Protein AF-A0A7J2RBE7-F1 (afdb_monomer_lite)

Sequence (99 aa):
MGFIDYGGHVGMFRVDKDCVQLCTIRNTASCSICRAKLPKGSKVLSKDGWKKFCLDCQPILFARIRGEFRNFDAIMKQTEADLKINMEKYKTQNIVSLI

Radius of gyration: 22.41 Å; chains: 1; bounding box: 42×41×67 Å

Foldseek 3Di:
DFDDDPVRDRPPPPPQLPDKDWDFAQAWDAAPPPRHIDHHRDIFIDHNNPHTHHPVCVVVVVVVSVVVVVVVVVVVVVVVVVVVVVVVVVVVVVVVPPD

Structure (mmCIF, N/CA/C/O backbone):
data_AF-A0A7J2RBE7-F1
#
_entry.id   AF-A0A7J2RBE7-F1
#
loop_
_atom_site.group_PDB
_atom_site.id
_atom_site.type_symbol
_atom_site.label_atom_id
_atom_site.label_alt_id
_atom_site.label_comp_id
_atom_site.label_asym_id
_atom_site.label_entity_id
_atom_site.label_seq_id
_atom_site.pdbx_PDB_ins_code
_atom_site.Cartn_x
_atom_site.Cartn_y
_atom_site.Cartn_z
_atom_site.occupancy
_atom_site.B_iso_or_equiv
_atom_site.auth_seq_id
_atom_site.auth_comp_id
_atom_site.auth_asym_id
_atom_site.auth_atom_id
_atom_site.pdbx_PDB_model_num
ATOM 1 N N . MET A 1 1 ? -13.149 13.560 11.251 1.00 33.59 1 MET A N 1
ATOM 2 C CA . MET A 1 1 ? -13.716 14.788 11.849 1.00 33.59 1 MET A CA 1
ATOM 3 C C . MET A 1 1 ? -12.932 15.959 11.278 1.00 33.59 1 MET A C 1
ATOM 5 O O . MET A 1 1 ? -11.714 15.924 11.377 1.00 33.59 1 MET A O 1
ATOM 9 N N . GLY A 1 2 ? -13.578 16.890 10.574 1.00 29.94 2 GLY A N 1
ATOM 10 C CA . GLY A 1 2 ? -12.921 18.077 10.008 1.00 29.94 2 GLY A CA 1
ATOM 11 C C . GLY A 1 2 ? -13.269 19.327 10.814 1.00 29.94 2 GLY A C 1
ATOM 12 O O . GLY A 1 2 ? -14.319 19.356 11.452 1.00 29.94 2 GLY A O 1
ATOM 13 N N . PHE A 1 3 ? -12.406 20.340 10.781 1.00 40.41 3 PHE A N 1
ATOM 14 C CA . PHE A 1 3 ? -12.674 21.669 11.337 1.00 40.41 3 PHE A CA 1
ATOM 15 C C . PHE A 1 3 ? -12.316 22.741 10.306 1.00 40.41 3 PHE A C 1
ATOM 17 O O . PHE A 1 3 ? -11.408 22.560 9.495 1.00 40.41 3 PHE A O 1
ATOM 24 N N . ILE A 1 4 ? -13.083 23.828 10.330 1.00 33.53 4 ILE A N 1
ATOM 25 C CA . ILE A 1 4 ? -12.913 25.004 9.478 1.00 33.53 4 ILE A CA 1
ATOM 26 C C . ILE A 1 4 ? -12.186 26.048 10.320 1.00 33.53 4 ILE A C 1
ATOM 28 O O . ILE A 1 4 ? -12.648 26.368 11.414 1.00 33.53 4 ILE A O 1
ATOM 32 N N . ASP A 1 5 ? -11.060 26.552 9.824 1.00 35.81 5 ASP A N 1
ATOM 33 C CA . ASP A 1 5 ? -10.369 27.683 10.443 1.00 35.81 5 ASP A CA 1
ATOM 34 C C . ASP A 1 5 ? -10.880 29.010 9.851 1.00 35.81 5 ASP A C 1
ATOM 36 O O . ASP A 1 5 ? -11.287 29.079 8.685 1.00 35.81 5 ASP A O 1
ATOM 40 N N . TYR A 1 6 ? -10.845 30.072 10.658 1.00 33.56 6 TYR A N 1
ATOM 41 C CA . TYR A 1 6 ? -11.431 31.398 10.424 1.00 33.56 6 TYR A CA 1
ATOM 42 C C . TYR A 1 6 ? -10.863 32.150 9.203 1.00 33.56 6 TYR A C 1
ATOM 44 O O . TYR A 1 6 ? -11.380 33.201 8.836 1.00 33.56 6 TYR A O 1
ATOM 52 N N . GLY A 1 7 ? -9.842 31.609 8.531 1.00 37.56 7 GLY A N 1
ATOM 53 C CA . GLY A 1 7 ? -9.294 32.128 7.272 1.00 37.56 7 GLY A CA 1
ATOM 54 C C . GLY A 1 7 ? -10.000 31.642 5.997 1.00 37.56 7 GLY A C 1
ATOM 55 O O . GLY A 1 7 ? -9.515 31.908 4.902 1.00 37.56 7 GLY A O 1
ATOM 56 N N . GLY A 1 8 ? -11.095 30.877 6.099 1.00 31.59 8 GLY A N 1
ATOM 57 C CA . GLY A 1 8 ? -11.806 30.338 4.927 1.00 31.59 8 GLY A CA 1
ATOM 58 C C . GLY A 1 8 ? -11.048 29.222 4.196 1.00 31.59 8 GLY A C 1
ATOM 59 O O . GLY A 1 8 ? -11.474 28.746 3.143 1.00 31.59 8 GLY A O 1
ATOM 60 N N . HIS A 1 9 ? -9.933 28.758 4.759 1.00 32.16 9 HIS A N 1
ATOM 61 C CA . HIS A 1 9 ? -9.257 27.565 4.287 1.00 32.16 9 HIS A CA 1
ATOM 62 C C . HIS A 1 9 ? -9.988 26.331 4.804 1.00 32.16 9 HIS A C 1
ATOM 64 O O . HIS A 1 9 ? -9.883 25.952 5.970 1.00 32.16 9 HIS A O 1
ATOM 70 N N . VAL A 1 10 ? -10.690 25.655 3.894 1.00 35.69 10 VAL A N 1
ATOM 71 C CA . VAL A 1 10 ? -11.059 24.252 4.080 1.00 35.69 10 VAL A CA 1
ATOM 72 C C . VAL A 1 10 ? -9.769 23.440 3.981 1.00 35.69 10 VAL A C 1
ATOM 74 O O . VAL A 1 10 ? -9.400 22.917 2.931 1.00 35.69 10 VAL A O 1
ATOM 77 N N . GLY A 1 11 ? -9.034 23.383 5.087 1.00 33.28 11 GLY A N 1
ATOM 78 C CA . GLY A 1 11 ? -7.945 22.443 5.262 1.00 33.28 11 GLY A CA 1
ATOM 79 C C . GLY A 1 11 ? -8.525 21.037 5.323 1.00 33.28 11 GLY A C 1
ATOM 80 O O . GLY A 1 11 ? -8.807 20.525 6.403 1.00 33.28 11 GLY A O 1
ATOM 81 N N . MET A 1 12 ? -8.701 20.388 4.167 1.00 33.62 12 MET A N 1
ATOM 82 C CA . MET A 1 12 ? -8.772 18.931 4.126 1.00 33.62 12 MET A CA 1
ATOM 83 C C . MET A 1 12 ? -7.424 18.417 4.630 1.00 33.62 12 MET A C 1
ATOM 85 O O . MET A 1 12 ? -6.463 18.288 3.869 1.00 33.62 12 MET A O 1
ATOM 89 N N . PHE A 1 13 ? -7.335 18.140 5.930 1.00 35.88 13 PHE A N 1
ATOM 90 C CA . PHE A 1 13 ? -6.290 17.274 6.443 1.00 35.88 13 PHE A CA 1
ATOM 91 C C . PHE A 1 13 ? -6.354 15.995 5.612 1.00 35.88 13 PHE A C 1
ATOM 93 O O . PHE A 1 13 ? -7.364 15.295 5.611 1.00 35.88 13 PHE A O 1
ATOM 100 N N . ARG A 1 14 ? -5.290 15.729 4.849 1.00 40.12 14 ARG A N 1
ATOM 101 C CA . ARG A 1 14 ? -5.045 14.436 4.216 1.00 40.12 14 ARG A CA 1
ATOM 102 C C . ARG A 1 14 ? -5.015 13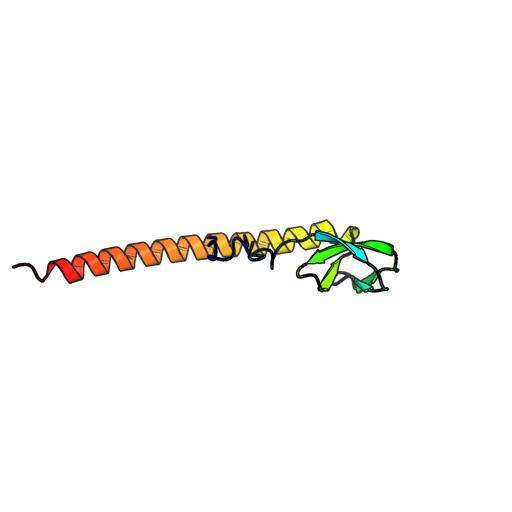.384 5.327 1.00 40.12 14 ARG A C 1
ATOM 104 O O . ARG A 1 14 ? -3.961 13.104 5.889 1.00 40.12 14 ARG A O 1
ATOM 111 N N . VAL A 1 15 ? -6.179 12.822 5.640 1.00 38.28 15 VAL A N 1
ATOM 112 C CA . VAL A 1 15 ? -6.328 11.586 6.423 1.00 38.28 15 VAL A CA 1
ATOM 113 C C . VAL A 1 15 ? -5.907 10.374 5.573 1.00 38.28 15 VAL A C 1
ATOM 115 O O . VAL A 1 15 ? -5.815 9.259 6.060 1.00 38.28 15 VAL A O 1
ATOM 118 N N . ASP A 1 16 ? -5.521 10.587 4.316 1.00 43.69 16 ASP A N 1
ATOM 119 C CA . ASP A 1 16 ? -5.072 9.542 3.400 1.00 43.69 16 ASP A CA 1
ATOM 120 C C . ASP A 1 16 ? -3.583 9.202 3.578 1.00 43.69 16 ASP A C 1
ATOM 122 O O . ASP A 1 16 ? -2.827 9.127 2.608 1.00 43.69 16 ASP A O 1
ATOM 126 N N . LYS A 1 17 ? -3.128 8.984 4.819 1.00 46.47 17 LYS A N 1
ATOM 127 C CA . LYS A 1 17 ? -1.848 8.283 5.016 1.00 46.47 17 LYS A CA 1
ATOM 128 C C . LYS A 1 17 ? -1.938 6.827 4.544 1.00 46.47 17 LYS A C 1
ATOM 130 O O . LYS A 1 17 ? -0.916 6.254 4.218 1.00 46.47 17 LYS A O 1
ATOM 135 N N . ASP A 1 18 ? -3.138 6.271 4.378 1.00 55.97 18 ASP A N 1
ATOM 136 C CA . ASP A 1 18 ? -3.320 4.868 3.987 1.00 55.97 18 ASP A CA 1
ATOM 137 C C . ASP A 1 18 ? -3.835 4.630 2.562 1.00 55.97 18 ASP A C 1
ATOM 139 O O . ASP A 1 18 ? -4.004 3.478 2.152 1.00 55.97 18 ASP A O 1
ATOM 143 N N . CYS A 1 19 ? -4.039 5.675 1.756 1.00 66.19 19 CYS A N 1
ATOM 144 C CA . CYS A 1 19 ? -4.597 5.493 0.417 1.00 66.19 19 CYS A CA 1
ATOM 145 C C . CYS A 1 19 ? -3.530 5.129 -0.616 1.00 66.19 19 CYS A C 1
ATOM 147 O O . CYS A 1 19 ? -2.507 5.798 -0.779 1.00 66.19 19 CYS A O 1
ATOM 149 N N . VAL A 1 20 ? -3.815 4.068 -1.370 1.00 78.12 20 VAL A N 1
ATOM 150 C CA . VAL A 1 20 ? -3.043 3.696 -2.553 1.00 78.12 20 VAL A CA 1
ATOM 151 C C . VAL A 1 20 ? -3.521 4.530 -3.735 1.00 78.12 20 VAL A C 1
ATOM 153 O O . VAL A 1 20 ? -4.699 4.507 -4.080 1.00 78.12 20 VAL A O 1
ATOM 156 N N . GLN A 1 21 ? -2.600 5.236 -4.385 1.00 82.62 21 GLN A N 1
ATOM 157 C CA . GLN A 1 21 ? -2.884 6.086 -5.540 1.00 82.62 21 GLN A CA 1
ATOM 158 C C . GLN A 1 21 ? -2.171 5.573 -6.788 1.00 82.62 21 GLN A C 1
ATOM 160 O O . GLN A 1 21 ? -1.018 5.147 -6.723 1.00 82.62 21 GLN A O 1
ATOM 165 N N . LEU A 1 22 ? -2.828 5.660 -7.943 1.00 85.00 22 LEU A N 1
ATOM 166 C CA . LEU A 1 22 ? -2.178 5.429 -9.229 1.00 85.00 22 LEU A CA 1
ATOM 167 C C . LEU A 1 22 ? -1.395 6.686 -9.631 1.00 85.00 22 LEU A C 1
ATOM 169 O O . LEU A 1 22 ? -1.951 7.780 -9.679 1.00 85.00 22 LEU A O 1
ATOM 173 N N . CYS A 1 23 ? -0.107 6.544 -9.934 1.00 86.88 23 CYS A N 1
ATOM 174 C CA . CYS A 1 23 ? 0.739 7.659 -10.352 1.00 86.88 23 CYS A CA 1
ATOM 175 C C . CYS A 1 23 ? 1.748 7.237 -11.425 1.00 86.88 23 CYS A C 1
ATOM 177 O O . CYS A 1 23 ? 2.065 6.058 -11.577 1.00 86.88 23 CYS A O 1
ATOM 179 N N . THR A 1 24 ? 2.284 8.218 -12.148 1.00 90.44 24 THR A N 1
ATOM 180 C CA . THR A 1 24 ? 3.386 8.010 -13.094 1.00 90.44 24 THR A CA 1
ATOM 181 C C . THR A 1 24 ? 4.706 8.383 -12.429 1.00 90.44 24 THR A C 1
ATOM 183 O O . THR A 1 24 ? 4.842 9.483 -11.885 1.00 90.44 24 THR A O 1
ATOM 186 N N . ILE A 1 25 ? 5.697 7.491 -12.466 1.00 89.56 25 ILE A N 1
ATOM 187 C CA . ILE A 1 25 ? 7.001 7.774 -11.852 1.00 89.56 25 ILE A CA 1
ATOM 188 C C . ILE A 1 25 ? 7.829 8.739 -12.700 1.00 89.56 25 ILE A C 1
ATOM 190 O O . ILE A 1 25 ? 8.027 8.542 -13.898 1.00 89.56 25 ILE A O 1
ATOM 194 N N . ARG A 1 26 ? 8.347 9.790 -12.055 1.00 87.12 26 ARG A N 1
ATOM 195 C CA . ARG A 1 26 ? 9.195 10.806 -12.701 1.00 87.12 26 ARG A CA 1
ATOM 196 C C . ARG A 1 26 ? 10.643 10.349 -12.884 1.00 87.12 26 ARG A C 1
ATOM 198 O O . ARG A 1 26 ? 11.292 10.787 -13.826 1.00 87.12 26 ARG A O 1
ATOM 205 N N . ASN A 1 27 ? 11.107 9.450 -12.017 1.00 89.06 27 ASN A N 1
ATOM 206 C CA . ASN A 1 27 ? 12.444 8.858 -12.014 1.00 89.06 27 ASN A CA 1
ATOM 207 C C . ASN A 1 27 ? 12.332 7.335 -11.916 1.00 89.06 27 ASN A C 1
ATOM 209 O O . ASN A 1 27 ? 11.283 6.819 -11.528 1.00 89.06 27 ASN A O 1
ATOM 213 N N . THR A 1 28 ? 13.408 6.621 -12.248 1.00 90.62 28 THR A N 1
ATOM 214 C CA . THR A 1 28 ? 13.474 5.173 -12.029 1.00 90.62 28 THR A CA 1
ATOM 215 C C . THR A 1 28 ? 13.277 4.850 -10.552 1.00 90.62 28 THR A C 1
ATOM 217 O O . THR A 1 28 ? 13.884 5.489 -9.694 1.00 90.62 28 THR A O 1
ATOM 220 N N . ALA A 1 29 ? 12.454 3.851 -10.263 1.00 92.12 29 ALA A N 1
ATOM 221 C CA . ALA A 1 29 ? 12.186 3.373 -8.912 1.00 92.12 29 ALA A CA 1
ATOM 222 C C . ALA A 1 29 ? 12.266 1.843 -8.877 1.00 92.12 29 ALA A C 1
ATOM 224 O O . ALA A 1 29 ? 12.515 1.209 -9.901 1.00 92.12 29 ALA A O 1
ATOM 225 N N . SER A 1 30 ? 12.016 1.247 -7.717 1.00 94.88 30 SER A N 1
ATOM 226 C CA . SER A 1 30 ? 11.871 -0.203 -7.582 1.00 94.88 30 SER A CA 1
ATOM 227 C C . SER A 1 30 ? 10.563 -0.527 -6.879 1.00 94.88 30 SER A C 1
ATOM 229 O O . SER A 1 30 ? 10.124 0.213 -5.996 1.00 94.88 30 SER A O 1
ATOM 231 N N . CYS A 1 31 ? 9.932 -1.633 -7.266 1.00 94.38 31 CYS A N 1
ATOM 232 C CA . CYS A 1 31 ? 8.728 -2.104 -6.599 1.00 94.38 31 CYS A CA 1
ATOM 233 C C . CYS A 1 31 ? 9.040 -2.511 -5.152 1.00 94.38 31 CYS A C 1
ATOM 235 O O . CYS A 1 31 ? 9.914 -3.338 -4.911 1.00 94.38 31 CYS A O 1
ATOM 237 N N . SER A 1 32 ? 8.284 -2.006 -4.180 1.00 92.94 32 SER A N 1
ATOM 238 C CA . SER A 1 32 ? 8.473 -2.342 -2.763 1.00 92.94 32 SER A CA 1
ATOM 239 C C . SER A 1 32 ? 8.030 -3.768 -2.384 1.00 92.94 32 SER A C 1
ATOM 241 O O . SER A 1 32 ? 8.246 -4.175 -1.247 1.00 92.94 32 SER A O 1
ATOM 243 N N . ILE A 1 33 ? 7.418 -4.529 -3.305 1.00 93.00 33 ILE A N 1
ATOM 244 C CA . ILE A 1 33 ? 7.034 -5.940 -3.105 1.00 93.00 33 ILE A CA 1
ATOM 245 C C . ILE A 1 33 ? 8.033 -6.869 -3.803 1.00 93.00 33 ILE A C 1
ATOM 247 O O . ILE A 1 33 ? 8.759 -7.591 -3.128 1.00 93.00 33 ILE A O 1
ATOM 251 N N . CYS A 1 34 ? 8.105 -6.835 -5.137 1.00 94.31 34 CYS A N 1
ATOM 252 C CA . CYS A 1 34 ? 8.934 -7.765 -5.915 1.00 94.31 34 CYS A CA 1
ATOM 253 C C . CYS A 1 34 ? 10.345 -7.248 -6.233 1.00 94.31 34 CYS A C 1
ATOM 255 O O . CYS A 1 34 ? 11.123 -7.958 -6.860 1.00 94.31 34 CYS A O 1
ATOM 257 N N . ARG A 1 35 ? 10.683 -6.008 -5.846 1.00 94.81 35 ARG A N 1
ATOM 258 C CA . ARG A 1 35 ? 11.972 -5.340 -6.128 1.00 94.81 35 ARG A CA 1
ATOM 259 C C . ARG A 1 35 ? 12.306 -5.147 -7.613 1.00 94.81 35 ARG A C 1
ATOM 261 O O . ARG A 1 35 ? 13.391 -4.662 -7.921 1.00 94.81 35 ARG A O 1
ATOM 268 N N . ALA A 1 36 ? 11.372 -5.435 -8.521 1.00 94.00 36 ALA A N 1
ATOM 269 C CA . ALA A 1 36 ? 11.537 -5.174 -9.947 1.00 94.00 36 ALA A CA 1
ATOM 270 C C . ALA A 1 36 ? 11.812 -3.687 -10.215 1.00 94.00 36 ALA A C 1
ATOM 272 O O . ALA A 1 36 ? 11.246 -2.807 -9.554 1.00 94.00 36 ALA A O 1
ATOM 273 N N . LYS A 1 37 ? 12.671 -3.415 -11.202 1.00 94.94 37 LYS A N 1
ATOM 274 C CA . LYS A 1 37 ? 13.020 -2.058 -11.627 1.00 94.94 37 LYS A CA 1
ATOM 275 C C . LYS A 1 37 ? 11.848 -1.436 -12.386 1.00 94.94 37 LYS A C 1
ATOM 277 O O . LYS A 1 37 ? 11.328 -2.019 -13.329 1.00 94.94 37 LYS A O 1
ATOM 282 N N . LEU A 1 38 ? 11.457 -0.237 -11.977 1.00 93.50 38 LEU A N 1
ATOM 283 C CA . LEU A 1 38 ? 10.363 0.544 -12.544 1.00 93.50 38 LEU A CA 1
ATOM 284 C C . LEU A 1 38 ? 10.972 1.687 -13.371 1.00 93.50 38 LEU A C 1
ATOM 286 O O . LEU A 1 38 ? 11.560 2.606 -12.789 1.00 93.50 38 LEU A O 1
ATOM 290 N N . PRO A 1 39 ? 10.893 1.647 -14.711 1.00 93.12 39 PRO A N 1
ATOM 291 C CA . PRO A 1 39 ? 11.476 2.680 -15.556 1.00 93.12 39 PRO A CA 1
ATOM 292 C C . PRO A 1 39 ? 10.690 3.994 -15.486 1.00 93.12 39 PRO A C 1
ATOM 294 O O . PRO A 1 39 ? 9.469 3.997 -15.315 1.00 93.12 39 PRO A O 1
ATOM 297 N N . LYS A 1 40 ? 11.389 5.123 -15.652 1.00 93.56 40 LYS A N 1
ATOM 298 C CA . LYS A 1 40 ? 10.778 6.459 -15.731 1.00 93.56 40 LYS A CA 1
ATOM 299 C C . LYS A 1 40 ? 9.606 6.457 -16.722 1.00 93.56 40 LYS A C 1
ATOM 301 O O . LYS A 1 40 ? 9.724 5.910 -17.811 1.00 93.56 40 LYS A O 1
ATOM 306 N N . GLY A 1 41 ? 8.490 7.077 -16.341 1.00 89.81 41 GLY A N 1
ATOM 307 C CA . GLY A 1 41 ? 7.271 7.121 -17.153 1.00 89.81 41 GLY A CA 1
ATOM 308 C C . GLY A 1 41 ? 6.315 5.940 -16.949 1.00 89.81 41 GLY A C 1
ATOM 309 O O . GLY A 1 41 ? 5.205 5.976 -17.470 1.00 89.81 41 GLY A O 1
ATOM 310 N N . SER A 1 42 ? 6.683 4.926 -16.159 1.00 90.25 42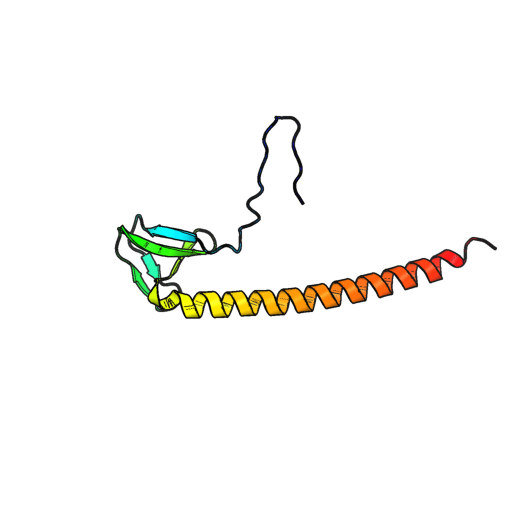 SER A N 1
ATOM 311 C CA . SER A 1 42 ? 5.777 3.811 -15.851 1.00 90.25 42 SER A CA 1
ATOM 312 C C . SER A 1 42 ? 4.612 4.244 -14.961 1.00 90.25 42 SER A C 1
ATOM 314 O O . SER A 1 42 ? 4.788 5.049 -14.038 1.00 90.25 42 SER A O 1
ATOM 316 N N . LYS A 1 43 ? 3.433 3.653 -15.187 1.00 91.00 43 LYS A N 1
ATOM 317 C CA . LYS A 1 43 ? 2.289 3.741 -14.268 1.00 91.00 43 LYS A CA 1
ATOM 318 C C . LYS A 1 43 ? 2.473 2.751 -13.121 1.00 91.00 43 LYS A C 1
ATOM 320 O O . LYS A 1 43 ? 2.730 1.573 -13.353 1.00 91.00 43 LYS A O 1
ATOM 325 N N . VAL A 1 44 ? 2.350 3.233 -11.890 1.00 91.69 44 VAL A N 1
ATOM 326 C CA . VAL A 1 44 ? 2.582 2.452 -10.669 1.00 91.69 44 VAL A CA 1
ATOM 327 C C . VAL A 1 44 ? 1.563 2.828 -9.602 1.00 91.69 44 VAL A C 1
ATOM 329 O O . VAL A 1 44 ? 1.029 3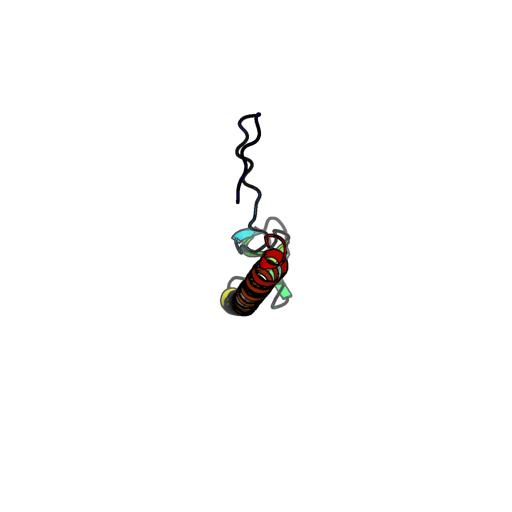.939 -9.598 1.00 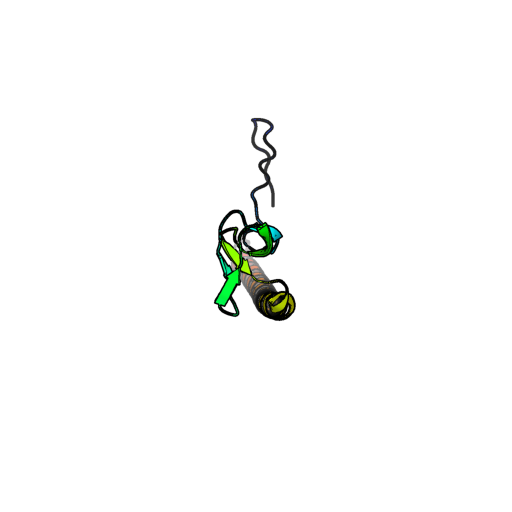91.69 44 VAL A O 1
ATOM 332 N N . LEU A 1 45 ? 1.346 1.932 -8.647 1.00 88.69 45 LEU A N 1
ATOM 333 C CA . LEU A 1 45 ? 0.618 2.251 -7.424 1.00 88.69 45 LEU A CA 1
ATOM 334 C C . LEU A 1 45 ? 1.585 2.856 -6.398 1.00 88.69 45 LEU A C 1
ATOM 336 O O . LEU A 1 45 ? 2.749 2.462 -6.321 1.00 88.69 45 LEU A O 1
ATOM 340 N N . SER A 1 46 ? 1.121 3.822 -5.611 1.00 87.38 46 SER A N 1
ATOM 341 C CA . SER A 1 46 ? 1.905 4.509 -4.588 1.00 87.38 46 SER A CA 1
ATOM 342 C C . SER A 1 46 ? 1.146 4.548 -3.269 1.00 87.38 46 SER A C 1
ATOM 344 O O . SER A 1 46 ? 0.023 5.035 -3.241 1.00 87.38 46 SER A O 1
ATOM 346 N N . LYS A 1 47 ? 1.778 4.093 -2.181 1.00 82.19 47 LYS A N 1
ATOM 347 C CA . LYS A 1 47 ? 1.298 4.271 -0.793 1.00 82.19 47 LYS A CA 1
ATOM 348 C C . LYS A 1 47 ? 2.231 5.258 -0.086 1.00 82.19 47 LYS A C 1
ATOM 350 O O . LYS A 1 47 ? 3.430 5.278 -0.384 1.00 82.19 47 LYS A O 1
ATOM 355 N N . ASP A 1 48 ? 1.693 6.113 0.779 1.00 76.88 48 ASP A N 1
ATOM 356 C CA . ASP A 1 48 ? 2.437 7.132 1.541 1.00 76.88 48 ASP A CA 1
ATOM 357 C C . ASP A 1 48 ? 3.150 8.196 0.676 1.00 76.88 48 ASP A C 1
ATOM 359 O O . ASP A 1 48 ? 3.948 8.969 1.186 1.00 76.88 48 ASP A O 1
ATOM 363 N N . GLY A 1 49 ? 2.929 8.219 -0.647 1.00 74.06 49 GLY A N 1
ATOM 364 C CA . GLY A 1 49 ? 3.637 9.063 -1.627 1.00 74.06 49 GLY A CA 1
ATOM 365 C C . GLY A 1 49 ? 5.039 8.575 -2.041 1.00 74.06 49 GLY A C 1
ATOM 366 O O . GLY A 1 49 ? 5.521 8.945 -3.117 1.00 74.06 49 GLY A O 1
ATOM 367 N N . TRP A 1 50 ? 5.672 7.708 -1.244 1.00 79.62 50 TRP A N 1
ATOM 368 C CA . TRP A 1 50 ? 7.091 7.344 -1.383 1.00 79.62 50 TRP A CA 1
ATOM 369 C C . TRP A 1 50 ? 7.279 5.897 -1.850 1.00 79.62 50 TRP A C 1
ATOM 371 O O . TRP A 1 50 ? 8.116 5.633 -2.714 1.00 79.62 50 TRP A O 1
ATOM 381 N N . LYS A 1 51 ? 6.471 4.956 -1.345 1.00 88.50 51 LYS A N 1
ATOM 382 C CA . LYS A 1 51 ? 6.543 3.544 -1.748 1.00 88.50 51 LYS A CA 1
ATOM 383 C C . LYS A 1 51 ? 5.889 3.362 -3.109 1.00 88.50 51 LYS A C 1
ATOM 385 O O . LYS A 1 51 ? 4.777 3.845 -3.314 1.00 88.50 51 LYS A O 1
ATOM 390 N N . LYS A 1 52 ? 6.556 2.658 -4.025 1.00 91.12 52 LYS A N 1
ATOM 391 C CA . LYS A 1 52 ? 6.073 2.401 -5.391 1.00 91.12 52 LYS A CA 1
ATOM 392 C C . LYS A 1 52 ? 5.853 0.910 -5.594 1.00 91.12 52 LYS A C 1
ATOM 394 O O . LYS A 1 52 ? 6.665 0.092 -5.171 1.00 91.12 52 LYS A O 1
ATOM 399 N N . PHE A 1 53 ? 4.775 0.546 -6.271 1.00 91.31 53 PHE A N 1
ATOM 400 C CA . PHE A 1 53 ? 4.392 -0.838 -6.514 1.00 91.31 53 PHE A CA 1
ATOM 401 C C . PHE A 1 53 ? 4.068 -1.031 -7.994 1.00 91.31 53 PHE A C 1
ATOM 403 O O . PHE A 1 53 ? 3.327 -0.230 -8.566 1.00 91.31 53 PHE A O 1
ATOM 410 N N . CYS A 1 54 ? 4.619 -2.074 -8.623 1.00 92.81 54 CYS A N 1
ATOM 411 C CA . CYS A 1 54 ? 4.194 -2.432 -9.973 1.00 92.81 54 CYS A CA 1
ATOM 412 C C . CYS A 1 54 ? 2.727 -2.871 -9.960 1.00 92.81 54 CYS A C 1
ATOM 414 O O . CYS A 1 54 ? 2.205 -3.318 -8.933 1.00 92.81 54 CYS A O 1
ATOM 416 N N . LEU A 1 55 ? 2.079 -2.756 -11.116 1.00 89.12 55 LEU A N 1
ATOM 417 C CA . LEU A 1 55 ? 0.690 -3.175 -11.284 1.00 89.12 55 LEU A CA 1
ATOM 418 C C . LEU A 1 55 ? 0.535 -4.694 -11.111 1.00 89.12 55 LEU A C 1
ATOM 420 O O . LEU A 1 55 ? -0.473 -5.136 -10.577 1.00 89.12 55 LEU A O 1
ATOM 424 N N . ASP A 1 56 ? 1.565 -5.486 -11.412 1.00 90.94 56 ASP A N 1
ATOM 425 C CA . ASP A 1 56 ? 1.526 -6.944 -11.211 1.00 90.94 56 ASP A CA 1
ATOM 426 C C . ASP A 1 56 ? 1.438 -7.332 -9.727 1.00 90.94 56 ASP A C 1
ATOM 428 O O . ASP A 1 56 ? 0.830 -8.333 -9.361 1.00 90.94 56 ASP A O 1
ATOM 432 N N . CYS A 1 57 ? 2.009 -6.514 -8.836 1.00 90.12 57 CYS A N 1
ATOM 433 C CA . CYS A 1 57 ? 1.937 -6.726 -7.388 1.00 90.12 57 CYS A CA 1
ATOM 434 C C . CYS A 1 57 ? 0.667 -6.137 -6.751 1.00 90.12 57 CYS A C 1
ATOM 436 O O . CYS A 1 57 ? 0.523 -6.180 -5.525 1.00 90.12 57 CYS A O 1
ATOM 438 N N . GLN A 1 58 ? -0.258 -5.600 -7.553 1.00 84.12 58 GLN A N 1
ATOM 439 C CA . GLN A 1 58 ? -1.522 -5.033 -7.088 1.00 84.12 58 GLN A CA 1
ATOM 440 C C . GLN A 1 58 ? -2.341 -6.003 -6.211 1.00 84.12 58 GLN A C 1
ATOM 442 O O . GLN A 1 58 ? -2.785 -5.577 -5.140 1.00 84.12 58 GLN A O 1
ATOM 447 N N . PRO A 1 59 ? -2.523 -7.293 -6.569 1.00 80.44 59 PRO A N 1
ATOM 448 C CA . PRO A 1 59 ? -3.304 -8.218 -5.746 1.00 80.44 59 PRO A CA 1
ATOM 449 C C . PRO A 1 59 ? -2.690 -8.431 -4.357 1.00 80.44 59 PRO A C 1
ATOM 451 O O . PRO A 1 59 ? -3.402 -8.444 -3.354 1.00 80.44 59 PRO A O 1
ATOM 454 N N . ILE A 1 60 ? -1.358 -8.526 -4.286 1.00 85.62 60 ILE A N 1
ATOM 455 C CA . ILE A 1 60 ? -0.611 -8.712 -3.033 1.00 85.62 60 ILE A CA 1
ATOM 456 C C . ILE A 1 60 ? -0.732 -7.463 -2.152 1.00 85.62 60 ILE A C 1
ATOM 458 O O . ILE A 1 60 ? -0.960 -7.573 -0.946 1.00 85.62 60 ILE A O 1
ATOM 462 N N . LEU A 1 61 ? -0.611 -6.273 -2.750 1.00 82.19 61 LEU A N 1
ATOM 463 C CA . LEU A 1 61 ? -0.772 -5.001 -2.047 1.00 82.19 61 LEU A CA 1
ATOM 464 C C . LEU A 1 61 ? -2.165 -4.891 -1.412 1.00 82.19 61 LEU A C 1
ATOM 466 O O . LEU A 1 61 ? -2.274 -4.620 -0.217 1.00 82.19 61 LEU A O 1
ATOM 470 N N . PHE A 1 62 ? -3.226 -5.156 -2.178 1.00 78.69 62 PHE A N 1
ATOM 471 C CA . PHE A 1 62 ? -4.595 -5.074 -1.666 1.00 78.69 62 PHE A CA 1
ATOM 472 C C . PHE A 1 62 ? -4.927 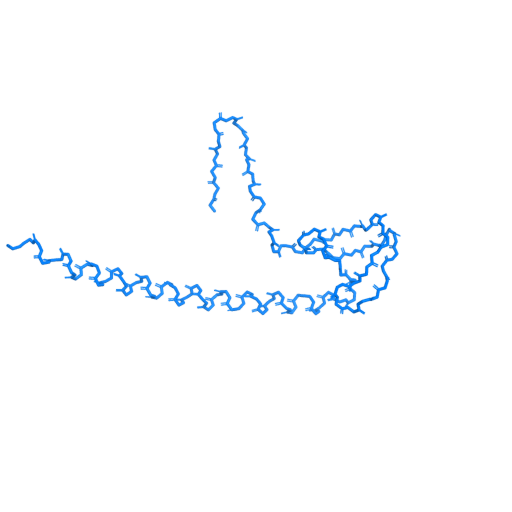-6.163 -0.643 1.00 78.69 62 PHE A C 1
ATOM 474 O O . PHE A 1 62 ? -5.685 -5.897 0.289 1.00 78.69 62 PHE A O 1
ATOM 481 N N . ALA A 1 63 ? -4.348 -7.360 -0.759 1.00 76.19 63 ALA A N 1
ATOM 482 C CA . ALA A 1 63 ? -4.497 -8.399 0.258 1.00 76.19 63 ALA A CA 1
ATOM 483 C C . ALA A 1 63 ? -3.913 -7.960 1.613 1.00 76.19 63 ALA A C 1
ATOM 485 O O . ALA A 1 63 ? -4.572 -8.123 2.639 1.00 76.19 63 ALA A O 1
ATOM 486 N N . ARG A 1 64 ? -2.720 -7.343 1.618 1.00 79.31 64 ARG A N 1
ATOM 487 C CA . ARG A 1 64 ? -2.101 -6.805 2.845 1.00 79.31 64 ARG A CA 1
ATOM 488 C C . ARG A 1 64 ? -2.946 -5.702 3.473 1.00 79.31 64 ARG A C 1
ATOM 490 O O . ARG A 1 64 ? -3.234 -5.767 4.661 1.00 79.31 64 ARG A O 1
ATOM 497 N N . ILE A 1 65 ? -3.414 -4.757 2.658 1.00 74.88 65 ILE A N 1
ATOM 498 C CA . ILE A 1 65 ? -4.270 -3.654 3.114 1.00 74.88 65 ILE A CA 1
ATOM 499 C C . ILE A 1 65 ? -5.574 -4.186 3.722 1.00 74.88 65 ILE A C 1
ATOM 501 O O . ILE A 1 65 ? -5.968 -3.770 4.805 1.00 74.88 65 ILE A O 1
ATOM 505 N N . ARG A 1 66 ? -6.231 -5.163 3.082 1.00 69.62 66 ARG A N 1
ATOM 506 C CA . ARG A 1 66 ? -7.433 -5.801 3.649 1.00 69.62 66 ARG A CA 1
ATOM 507 C C . ARG A 1 66 ? -7.159 -6.484 4.992 1.00 69.62 66 ARG A C 1
ATOM 509 O O . ARG A 1 66 ? -8.034 -6.479 5.852 1.00 69.62 66 ARG A O 1
ATOM 516 N N . GLY A 1 67 ? -5.976 -7.073 5.169 1.00 65.19 67 GLY A N 1
ATOM 517 C CA . GLY A 1 67 ? -5.548 -7.637 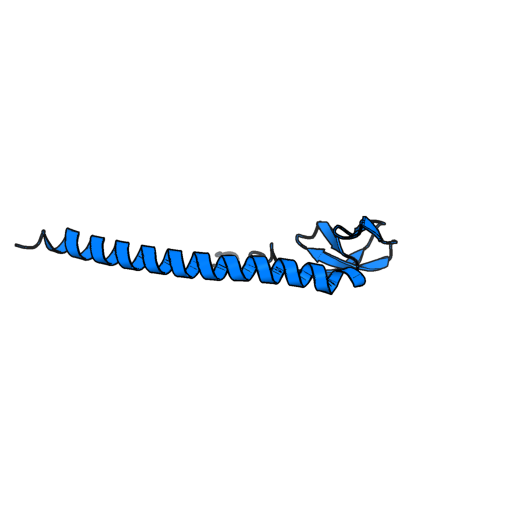6.451 1.00 65.19 67 GLY A CA 1
ATOM 518 C C . GLY A 1 67 ? -5.414 -6.575 7.546 1.00 65.19 67 GLY A C 1
ATOM 519 O O . GLY A 1 67 ? -5.914 -6.779 8.649 1.00 65.19 67 GLY A O 1
ATOM 520 N N . GLU A 1 68 ? -4.815 -5.424 7.222 1.00 66.38 68 GLU A N 1
ATOM 521 C CA . GLU A 1 68 ? -4.696 -4.276 8.138 1.00 66.38 68 GLU A CA 1
ATOM 522 C C . GLU A 1 68 ? -6.082 -3.783 8.599 1.00 66.38 68 GLU A C 1
ATOM 524 O O . GLU A 1 68 ? -6.309 -3.626 9.799 1.00 66.38 68 GLU A O 1
ATOM 529 N N . PHE A 1 69 ? -7.046 -3.648 7.680 1.00 62.38 69 PHE A N 1
ATOM 530 C CA . PHE A 1 69 ? -8.415 -3.226 8.014 1.00 62.38 69 PHE A CA 1
ATOM 531 C C . PHE A 1 69 ? -9.173 -4.218 8.905 1.00 62.38 69 PHE A C 1
ATOM 533 O O . PHE A 1 69 ? -9.877 -3.798 9.818 1.00 62.38 69 PHE A O 1
ATOM 540 N N . ARG A 1 70 ? -9.018 -5.533 8.694 1.00 58.88 70 ARG A N 1
ATOM 541 C CA . ARG A 1 70 ? -9.670 -6.539 9.557 1.00 58.88 70 ARG A CA 1
ATOM 542 C C . ARG A 1 70 ? -9.207 -6.442 11.007 1.00 58.88 70 ARG A C 1
ATOM 544 O O . ARG A 1 70 ? -10.019 -6.575 11.918 1.00 58.88 70 ARG A O 1
ATOM 551 N N . ASN A 1 71 ? -7.915 -6.204 11.211 1.00 64.56 71 ASN A N 1
ATOM 552 C CA . ASN A 1 71 ? -7.365 -6.021 12.549 1.00 64.56 71 ASN A CA 1
ATOM 553 C C . ASN A 1 71 ? -7.860 -4.708 13.168 1.00 64.56 71 ASN A C 1
ATOM 555 O O . ASN A 1 71 ? -8.162 -4.675 14.357 1.00 64.56 71 ASN A O 1
ATOM 559 N N . PHE A 1 72 ? -8.004 -3.654 12.362 1.00 60.88 72 PHE A N 1
ATOM 560 C CA . PHE A 1 72 ? -8.543 -2.374 12.817 1.00 60.88 72 PHE A CA 1
ATOM 561 C C . PHE A 1 72 ? -10.000 -2.486 13.291 1.00 60.88 72 PHE A C 1
ATOM 563 O O . PHE A 1 72 ? -10.316 -2.025 14.384 1.00 60.88 72 PHE A O 1
ATOM 570 N N . ASP A 1 73 ? -10.868 -3.167 12.537 1.00 65.00 73 ASP A N 1
ATOM 571 C CA . ASP A 1 73 ? -12.263 -3.404 12.938 1.00 65.00 73 ASP A CA 1
ATOM 572 C C . ASP A 1 73 ? -12.368 -4.198 14.246 1.00 65.00 73 ASP A C 1
ATOM 574 O O . ASP A 1 73 ? -13.211 -3.901 15.095 1.00 65.00 73 ASP A O 1
ATOM 578 N N . ALA A 1 74 ? -11.511 -5.208 14.427 1.00 70.12 74 ALA A N 1
ATOM 579 C CA . ALA A 1 74 ? -11.462 -5.985 15.662 1.00 70.12 74 ALA A CA 1
ATOM 580 C C . ALA A 1 74 ? -11.046 -5.114 16.861 1.00 70.12 74 ALA A C 1
ATOM 582 O O . ALA A 1 74 ? -11.706 -5.148 17.900 1.00 70.12 74 ALA A O 1
ATOM 583 N N . ILE A 1 75 ? -10.011 -4.284 16.691 1.00 69.44 75 ILE A N 1
ATOM 584 C CA . ILE A 1 75 ? -9.536 -3.351 17.722 1.00 69.44 75 ILE A CA 1
ATOM 585 C C . ILE A 1 75 ? -10.611 -2.311 18.054 1.00 69.44 75 ILE A C 1
ATOM 587 O O . ILE A 1 75 ? -10.853 -2.036 19.228 1.00 69.44 75 ILE A O 1
ATOM 591 N N . MET A 1 76 ? -11.297 -1.759 17.051 1.00 69.38 76 MET A N 1
ATOM 592 C CA . MET A 1 76 ? -12.375 -0.788 17.254 1.00 69.38 76 MET A CA 1
ATOM 593 C C . MET A 1 76 ? -13.545 -1.387 18.035 1.00 69.38 76 MET A C 1
ATOM 595 O O . MET A 1 76 ? -14.004 -0.773 18.995 1.00 69.38 76 MET A O 1
ATOM 599 N N . LYS A 1 77 ? -13.987 -2.603 17.688 1.00 75.75 77 LYS A N 1
ATOM 600 C CA . LYS A 1 77 ? -15.045 -3.307 18.433 1.00 75.75 77 LYS A CA 1
ATOM 601 C C . LYS A 1 77 ? -14.653 -3.568 19.883 1.00 75.75 77 LYS A C 1
ATOM 603 O O . LYS A 1 77 ? -15.478 -3.396 20.776 1.00 75.75 77 LYS A O 1
ATOM 608 N N . GLN A 1 78 ? -13.405 -3.967 20.118 1.00 76.56 78 GLN A N 1
ATOM 609 C CA . GLN A 1 78 ? -12.897 -4.195 21.467 1.00 76.56 78 GLN A CA 1
ATOM 610 C C . GLN A 1 78 ? -12.826 -2.888 22.267 1.00 76.56 78 GLN A C 1
ATOM 612 O O . GLN A 1 78 ? -13.311 -2.825 23.391 1.00 76.56 78 GLN A O 1
ATOM 617 N N . THR A 1 79 ? -12.338 -1.815 21.645 1.00 70.69 79 THR A N 1
ATOM 618 C CA . THR A 1 79 ? -12.265 -0.481 22.259 1.00 70.69 79 THR A CA 1
ATOM 619 C C . THR A 1 79 ? -13.658 0.060 22.596 1.00 70.69 79 THR A C 1
ATOM 621 O O . THR A 1 79 ? -13.859 0.648 23.656 1.00 70.69 79 THR A O 1
ATOM 624 N N . GLU A 1 80 ? -14.647 -0.154 21.724 1.00 75.88 80 GLU A N 1
ATOM 625 C CA . GLU A 1 80 ? -16.036 0.239 21.976 1.00 75.88 80 GLU A CA 1
ATOM 626 C C . GLU A 1 80 ? -16.656 -0.559 23.137 1.00 75.88 80 GLU A C 1
ATOM 628 O O . GLU A 1 80 ? -17.384 0.005 23.957 1.00 75.88 80 GLU A O 1
ATOM 633 N N . ALA A 1 81 ? -16.347 -1.856 23.242 1.00 78.88 81 ALA A N 1
ATOM 634 C CA . ALA A 1 81 ? -16.774 -2.688 24.365 1.00 78.88 81 ALA A CA 1
ATOM 635 C C . ALA A 1 81 ? -16.157 -2.212 25.693 1.00 78.88 81 ALA A C 1
ATOM 637 O O . ALA A 1 81 ? -16.879 -2.038 26.676 1.00 78.88 81 ALA A O 1
ATOM 638 N N . ASP A 1 82 ? -14.857 -1.911 25.705 1.00 74.19 82 ASP A N 1
ATOM 639 C CA . ASP A 1 82 ? -14.153 -1.405 26.888 1.00 74.19 82 ASP A CA 1
ATOM 640 C C . ASP A 1 82 ? -14.685 -0.032 27.329 1.00 74.19 82 ASP A C 1
ATOM 642 O O . ASP A 1 82 ? -14.886 0.216 28.521 1.00 74.19 82 ASP A O 1
ATOM 646 N N . LEU A 1 83 ? -14.983 0.859 26.376 1.00 73.00 83 LEU A N 1
ATOM 647 C CA . LEU A 1 83 ? -15.611 2.155 26.649 1.00 73.00 83 LEU A CA 1
ATOM 648 C C . LEU A 1 83 ? -16.998 2.005 27.285 1.00 73.00 83 LEU A C 1
ATOM 650 O O . LEU A 1 83 ? -17.305 2.737 28.228 1.00 73.00 83 LEU A O 1
ATOM 654 N N . LYS A 1 84 ? -17.819 1.050 26.826 1.00 77.12 84 LYS A N 1
ATOM 655 C CA . LYS A 1 84 ? -19.136 0.771 27.430 1.00 77.12 84 LYS A CA 1
ATOM 656 C C . LYS A 1 84 ? -19.001 0.298 28.877 1.00 77.12 84 LYS A C 1
ATOM 658 O O . LYS A 1 84 ? -19.656 0.862 29.751 1.00 77.12 84 LYS A O 1
ATOM 663 N N . ILE A 1 85 ? -18.098 -0.647 29.145 1.00 77.31 85 ILE A N 1
ATOM 664 C CA . ILE A 1 85 ? -17.830 -1.148 30.505 1.00 77.31 85 ILE A CA 1
ATOM 665 C C . ILE A 1 85 ? -17.355 -0.010 31.419 1.00 77.31 85 ILE A C 1
ATOM 667 O O . ILE A 1 85 ? -17.822 0.128 32.551 1.00 77.31 85 ILE A O 1
ATOM 671 N N . ASN A 1 86 ? -16.444 0.836 30.934 1.00 73.19 86 ASN A N 1
ATOM 672 C CA . ASN A 1 86 ? -15.932 1.965 31.708 1.00 73.19 86 ASN A CA 1
ATOM 673 C C . ASN A 1 86 ? -17.008 3.034 31.962 1.00 73.19 86 ASN A C 1
ATOM 675 O O . ASN A 1 86 ? -17.068 3.578 33.064 1.00 73.19 86 ASN A O 1
ATOM 679 N N . MET A 1 87 ? -17.900 3.298 31.000 1.00 72.38 87 MET A N 1
ATOM 680 C CA . MET A 1 87 ? -19.052 4.185 31.204 1.00 72.38 87 MET A CA 1
ATOM 681 C C . MET A 1 87 ? -20.038 3.643 32.245 1.00 72.38 87 MET A C 1
ATOM 683 O O . MET A 1 87 ? -20.547 4.414 33.058 1.00 72.38 87 MET A O 1
ATOM 687 N N . GLU A 1 88 ? -20.320 2.341 32.247 1.00 72.75 88 GLU A N 1
ATOM 688 C CA . GLU A 1 88 ? -21.198 1.720 33.248 1.00 72.75 88 GLU A CA 1
ATOM 689 C C . GLU A 1 88 ? -20.579 1.741 34.649 1.00 72.75 88 GLU A C 1
ATOM 691 O O . GLU A 1 88 ? -21.265 2.084 35.617 1.00 72.75 88 GLU A O 1
ATOM 696 N N . LYS A 1 89 ? -19.269 1.479 34.764 1.00 69.75 89 LYS A N 1
ATOM 697 C CA . LYS A 1 89 ? -18.516 1.653 36.019 1.00 69.75 89 LYS A CA 1
ATOM 698 C C . LYS A 1 89 ? -18.556 3.098 36.515 1.00 69.75 89 LYS A C 1
ATOM 700 O O . LYS A 1 89 ? -18.804 3.335 37.691 1.00 69.75 89 LYS A O 1
ATOM 705 N N . TYR A 1 90 ? -18.372 4.070 35.623 1.00 61.59 90 TYR A N 1
ATOM 706 C CA . TYR A 1 90 ? -18.439 5.486 35.983 1.00 61.59 90 TYR A CA 1
ATOM 707 C C . TYR A 1 90 ? -19.831 5.892 36.490 1.00 61.59 90 TYR A C 1
ATOM 709 O O . TYR A 1 90 ? -19.938 6.630 37.469 1.00 61.59 90 TYR A O 1
ATOM 717 N N . LYS A 1 91 ? -20.905 5.385 35.866 1.00 64.31 91 LYS A N 1
ATOM 718 C CA . LYS A 1 91 ? -22.286 5.618 36.319 1.00 64.31 91 LYS A CA 1
ATOM 719 C C . LYS A 1 91 ? -22.552 4.989 37.684 1.00 64.31 91 LYS A C 1
ATOM 721 O O . LYS A 1 91 ? -23.108 5.646 38.551 1.00 64.31 91 LYS A O 1
ATOM 726 N N . THR A 1 92 ? -22.131 3.746 37.894 1.00 62.38 92 THR A N 1
ATOM 727 C CA . THR A 1 92 ? -22.331 3.041 39.173 1.00 62.38 92 THR A CA 1
ATOM 728 C C . THR A 1 92 ? -21.515 3.642 40.318 1.00 62.38 92 THR A C 1
ATOM 730 O O . THR A 1 92 ? -22.011 3.703 41.438 1.00 62.38 92 THR A O 1
ATOM 733 N N . GLN A 1 93 ? -20.314 4.163 40.049 1.00 56.56 93 GLN A N 1
ATOM 734 C CA . GLN A 1 93 ? -19.491 4.847 41.055 1.00 56.56 93 GLN A CA 1
ATOM 735 C C . GLN A 1 93 ? -19.982 6.268 41.386 1.00 56.56 93 GLN A C 1
ATOM 737 O O . GLN A 1 93 ? -19.841 6.696 42.527 1.00 56.56 93 GLN A O 1
ATOM 742 N N . ASN A 1 94 ? -20.605 6.986 40.440 1.00 52.88 94 ASN A N 1
ATOM 743 C CA . ASN A 1 94 ? -21.153 8.334 40.676 1.00 52.88 94 ASN A CA 1
ATOM 744 C C . ASN A 1 94 ? -22.621 8.363 41.140 1.00 52.88 94 ASN A C 1
ATOM 746 O O . ASN A 1 94 ? -23.136 9.437 41.428 1.00 52.88 94 ASN A O 1
ATOM 750 N N . ILE A 1 95 ? -23.304 7.219 41.255 1.00 51.53 95 ILE A N 1
ATOM 751 C CA . ILE A 1 95 ? -24.625 7.145 41.913 1.00 51.53 95 ILE A CA 1
ATOM 752 C C . ILE A 1 95 ? -24.495 7.225 43.453 1.00 51.53 95 ILE A C 1
ATOM 754 O O . ILE A 1 95 ? -25.476 7.473 44.144 1.00 51.53 95 ILE A O 1
ATOM 758 N N . VAL A 1 96 ? -23.283 7.111 44.010 1.00 47.72 96 VAL A N 1
ATOM 759 C CA . VAL A 1 96 ? -23.041 7.118 45.468 1.00 47.72 96 VAL A CA 1
ATOM 760 C C . VAL A 1 96 ? -22.943 8.538 46.073 1.00 47.72 96 VAL A C 1
ATOM 762 O O . VAL A 1 96 ? -22.643 8.675 47.251 1.00 47.72 96 VAL A O 1
ATOM 765 N N . SER A 1 97 ? -23.223 9.618 45.332 1.00 47.81 97 SER A N 1
ATOM 766 C CA . SER A 1 97 ? -23.128 11.000 45.857 1.00 47.81 97 SER A CA 1
ATOM 767 C C . SER A 1 97 ? -24.456 11.765 45.992 1.00 47.81 97 SER A C 1
ATOM 769 O O . SER A 1 97 ? -24.431 12.979 46.184 1.00 47.81 97 SER A O 1
ATOM 771 N N . LEU A 1 98 ? -25.612 11.091 45.928 1.00 41.44 98 LEU A N 1
ATOM 772 C CA . LEU A 1 98 ? -26.940 11.721 46.072 1.00 41.44 98 LEU A CA 1
ATOM 773 C C . LEU A 1 98 ? -27.859 11.022 47.098 1.00 41.44 98 LEU A C 1
ATOM 775 O O . LEU A 1 98 ? -29.068 10.930 46.881 1.00 41.44 98 LEU A O 1
ATOM 779 N N . ILE A 1 99 ? -27.302 10.547 48.217 1.00 41.03 99 ILE A N 1
ATOM 780 C CA . ILE A 1 99 ? -28.078 10.235 49.434 1.00 41.03 99 ILE A CA 1
ATOM 781 C C . ILE A 1 99 ? -27.546 11.087 50.580 1.00 41.03 99 ILE A C 1
ATOM 783 O O . ILE A 1 99 ? -26.308 11.094 50.758 1.00 41.03 99 ILE A O 1
#

pLDDT: mean 70.56, std 20.16, range [29.94, 94.94]

Secondary structure (DSSP, 8-state):
-----TTS-------TTS--EEEE-SS-EE-TTT--EE-TT-EEEEETTTEEE-GGGHHHHHHHHHHHHHHHHHHHHHHHHHHHHHHHHHHHHHGGG--